Protein AF-A0A5C7QEW5-F1 (afdb_monomer_lite)

Secondary structure (DSSP, 8-state):
--HHHHHHHHHHHHHHHHHHHHHHHHHHHHHHHHHHTSS-HHHHHHHHHHHHTT--PPP--TTHHHHHHHHHHT---

Radius of gyration: 18.31 Å; chains: 1; bounding box: 39×18×53 Å

pLDDT: mean 90.53, std 10.31, range [50.59, 97.88]

Structure (mmCIF, N/CA/C/O backbone):
data_AF-A0A5C7QEW5-F1
#
_entry.id   AF-A0A5C7QEW5-F1
#
loop_
_atom_site.group_PDB
_atom_site.id
_atom_site.type_symbol
_atom_site.label_atom_id
_atom_site.label_alt_id
_atom_site.label_comp_id
_atom_site.label_asym_id
_atom_site.label_entity_id
_atom_site.label_seq_id
_atom_site.pdbx_PDB_ins_code
_atom_site.Cartn_x
_atom_site.Cartn_y
_atom_site.Cartn_z
_atom_site.occupancy
_atom_site.B_iso_or_equiv
_atom_site.auth_seq_id
_atom_site.auth_comp_id
_atom_site.auth_asym_id
_atom_site.auth_atom_id
_atom_site.pdbx_PDB_model_num
ATOM 1 N N . MET A 1 1 ? 20.626 -2.993 -15.693 1.00 88.44 1 MET A N 1
ATOM 2 C CA . MET A 1 1 ? 19.542 -3.981 -15.506 1.00 88.44 1 MET A CA 1
ATOM 3 C C . MET A 1 1 ? 18.991 -4.409 -16.859 1.00 88.44 1 MET A C 1
ATOM 5 O O . MET A 1 1 ? 19.127 -3.644 -17.811 1.00 88.44 1 MET A O 1
ATOM 9 N N . LYS A 1 2 ? 18.399 -5.600 -16.949 1.00 95.44 2 LYS A N 1
ATOM 10 C CA . LYS A 1 2 ? 17.690 -6.125 -18.130 1.00 95.44 2 LYS A CA 1
ATOM 11 C C . LYS A 1 2 ? 16.213 -5.708 -18.116 1.00 95.44 2 LYS A C 1
ATOM 13 O O . LYS A 1 2 ? 15.689 -5.300 -17.085 1.00 95.44 2 LYS A O 1
ATOM 18 N N . LEU A 1 3 ? 15.523 -5.851 -19.253 1.00 94.50 3 LEU A N 1
ATOM 19 C CA . LEU A 1 3 ? 14.105 -5.479 -19.378 1.00 94.50 3 LEU A CA 1
ATOM 20 C C . LEU A 1 3 ? 13.194 -6.259 -18.411 1.00 94.50 3 LEU A C 1
ATOM 22 O O . LEU A 1 3 ? 12.265 -5.682 -17.859 1.00 94.50 3 LEU A O 1
ATOM 26 N N . ALA A 1 4 ? 13.470 -7.548 -18.185 1.00 95.25 4 ALA A N 1
ATOM 27 C CA . ALA A 1 4 ? 12.732 -8.366 -17.218 1.00 95.25 4 ALA A CA 1
ATOM 28 C C . ALA A 1 4 ? 12.889 -7.834 -15.782 1.00 95.25 4 ALA A C 1
ATOM 30 O O . ALA A 1 4 ? 11.893 -7.577 -15.116 1.00 95.25 4 ALA A O 1
ATOM 31 N N . GLU A 1 5 ? 14.124 -7.544 -15.365 1.00 95.25 5 GLU A N 1
ATOM 32 C CA . GLU A 1 5 ? 14.424 -6.972 -14.044 1.00 95.25 5 GLU A CA 1
ATOM 33 C C . GLU A 1 5 ? 13.746 -5.607 -13.840 1.00 95.25 5 GLU A C 1
ATOM 35 O O . GLU A 1 5 ? 13.283 -5.299 -12.748 1.00 95.25 5 GLU A O 1
ATOM 40 N N . ALA A 1 6 ? 13.650 -4.786 -14.892 1.00 95.69 6 ALA A N 1
ATOM 41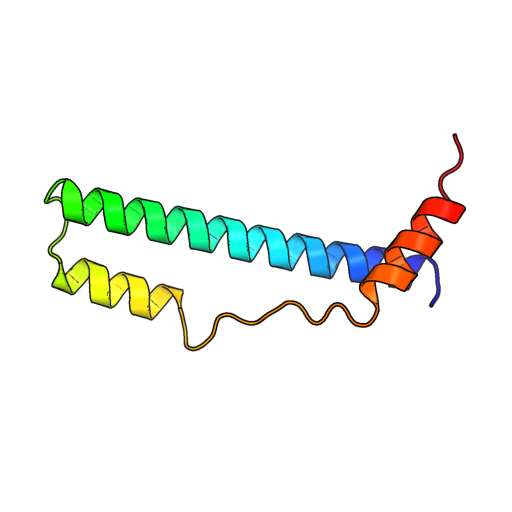 C CA . ALA A 1 6 ? 12.939 -3.509 -14.826 1.00 95.69 6 ALA A CA 1
ATOM 42 C C . ALA A 1 6 ? 11.430 -3.688 -14.598 1.00 95.69 6 ALA A C 1
ATOM 44 O O . ALA A 1 6 ? 10.825 -2.933 -13.839 1.00 95.69 6 ALA A O 1
ATOM 45 N N . LYS A 1 7 ? 10.814 -4.694 -15.235 1.00 95.75 7 LYS A N 1
ATOM 46 C CA . LYS A 1 7 ? 9.401 -5.031 -15.001 1.00 95.75 7 LYS A CA 1
ATOM 47 C C . LYS A 1 7 ? 9.182 -5.529 -13.574 1.00 95.75 7 LYS A C 1
ATOM 49 O O . LYS A 1 7 ? 8.223 -5.106 -12.938 1.00 95.75 7 LYS A O 1
ATOM 54 N N . GLU A 1 8 ? 10.069 -6.384 -13.075 1.00 96.69 8 GLU A N 1
ATOM 55 C CA . GLU A 1 8 ? 10.019 -6.894 -11.700 1.00 96.69 8 GLU A CA 1
ATOM 56 C C . GLU A 1 8 ? 10.173 -5.774 -10.664 1.00 96.6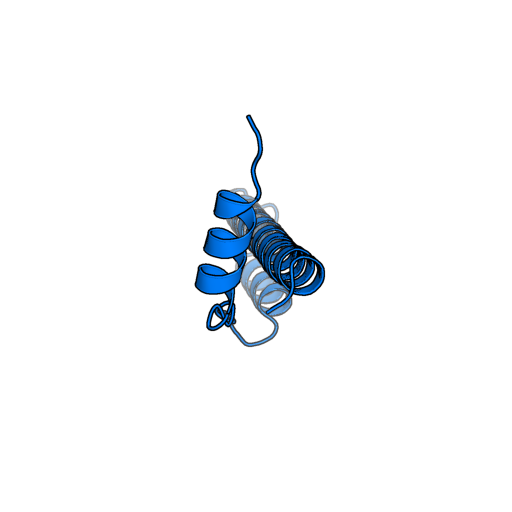9 8 GLU A C 1
ATOM 58 O O . GLU A 1 8 ? 9.422 -5.733 -9.691 1.00 96.69 8 GLU A O 1
ATOM 63 N N . GLU A 1 9 ? 11.089 -4.830 -10.889 1.00 96.50 9 GLU A N 1
ATOM 64 C CA . GLU A 1 9 ? 11.280 -3.668 -10.016 1.00 96.50 9 GLU A CA 1
ATOM 65 C C . GLU A 1 9 ? 10.018 -2.791 -9.962 1.00 96.50 9 GLU A C 1
ATOM 67 O O . GLU A 1 9 ? 9.541 -2.449 -8.880 1.00 96.50 9 GLU A O 1
ATOM 72 N N . CYS A 1 10 ? 9.406 -2.494 -11.113 1.00 95.50 10 CYS A N 1
ATOM 73 C CA . CYS A 1 10 ? 8.137 -1.764 -11.149 1.00 95.50 10 CYS A CA 1
ATOM 74 C C . CYS A 1 10 ? 6.987 -2.554 -10.502 1.00 95.50 10 CYS A C 1
ATOM 76 O O . CYS A 1 10 ? 6.164 -1.964 -9.807 1.00 95.50 10 CYS A O 1
ATOM 78 N N . ALA A 1 11 ? 6.935 -3.879 -10.671 1.00 95.81 11 ALA A N 1
ATOM 79 C CA . ALA A 1 11 ? 5.929 -4.723 -10.025 1.00 95.81 11 ALA A CA 1
ATOM 80 C C . ALA A 1 11 ? 6.072 -4.717 -8.495 1.00 95.81 11 ALA A C 1
ATOM 82 O O . ALA A 1 11 ? 5.078 -4.599 -7.777 1.00 95.81 11 ALA A O 1
ATOM 83 N N . ARG A 1 12 ? 7.307 -4.774 -7.979 1.00 95.06 12 ARG A N 1
ATOM 84 C CA . ARG A 1 12 ? 7.590 -4.615 -6.545 1.00 95.06 12 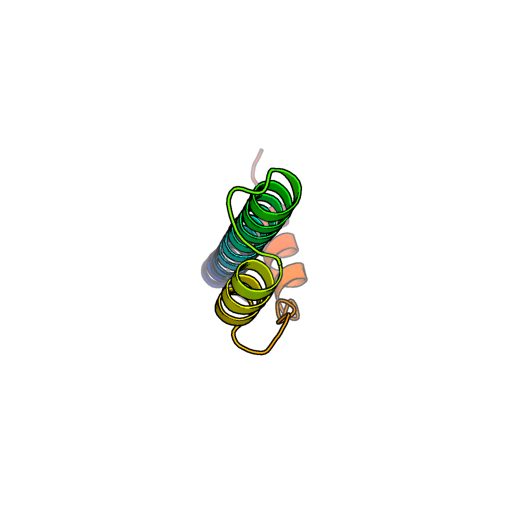ARG A CA 1
ATOM 85 C C . ARG A 1 12 ? 7.147 -3.253 -6.025 1.00 95.06 12 ARG A C 1
ATOM 87 O O . ARG A 1 12 ? 6.565 -3.182 -4.940 1.00 95.06 12 ARG A O 1
ATOM 94 N N . TRP A 1 13 ? 7.418 -2.193 -6.783 1.00 95.31 13 TRP A N 1
ATOM 95 C CA . TRP A 1 13 ? 6.994 -0.843 -6.437 1.00 95.31 13 TRP A CA 1
ATOM 96 C C . TRP A 1 13 ? 5.466 -0.714 -6.410 1.00 95.31 13 TRP A C 1
ATOM 98 O O . TRP A 1 13 ? 4.922 -0.215 -5.427 1.00 95.31 13 TRP A O 1
ATOM 108 N N . PHE A 1 14 ? 4.751 -1.243 -7.405 1.00 95.38 14 PHE A N 1
ATOM 109 C CA . PHE A 1 14 ? 3.284 -1.255 -7.401 1.00 95.38 14 PHE A CA 1
ATOM 110 C C . PHE A 1 14 ? 2.710 -2.050 -6.228 1.00 95.38 14 PHE A C 1
ATOM 112 O O . PHE A 1 14 ? 1.868 -1.530 -5.503 1.00 95.38 14 PHE A O 1
ATOM 119 N N . ALA A 1 15 ? 3.247 -3.237 -5.939 1.00 93.62 15 ALA A N 1
ATOM 120 C CA . ALA A 1 15 ? 2.833 -4.009 -4.769 1.00 93.62 15 ALA A CA 1
ATOM 121 C C . ALA A 1 15 ? 3.081 -3.255 -3.448 1.00 93.62 15 ALA A C 1
ATOM 123 O O . ALA A 1 15 ? 2.333 -3.413 -2.484 1.00 93.62 15 ALA A O 1
ATOM 124 N N . TYR A 1 16 ? 4.134 -2.436 -3.371 1.00 92.44 16 TYR A N 1
ATOM 125 C CA . TYR A 1 16 ? 4.339 -1.537 -2.239 1.00 92.44 16 TYR A CA 1
ATOM 126 C C . TYR A 1 16 ? 3.255 -0.456 -2.164 1.00 92.44 16 TYR A C 1
ATOM 128 O O . TYR A 1 16 ? 2.696 -0.251 -1.085 1.00 92.44 16 TYR A O 1
ATOM 136 N N . LEU A 1 17 ? 2.937 0.206 -3.280 1.00 92.81 17 LEU A N 1
ATOM 137 C CA . LEU A 1 17 ? 1.896 1.236 -3.331 1.00 92.81 17 LEU A CA 1
ATOM 138 C C . LEU A 1 17 ? 0.523 0.685 -2.939 1.00 92.81 17 LEU A C 1
ATOM 140 O O . LEU A 1 17 ? -0.183 1.334 -2.168 1.00 92.81 17 LEU A O 1
ATOM 144 N N . ASP A 1 18 ? 0.172 -0.518 -3.392 1.00 93.75 18 ASP A N 1
ATOM 145 C CA . ASP A 1 18 ? -1.088 -1.172 -3.031 1.00 93.75 18 ASP A CA 1
ATOM 146 C C . ASP A 1 18 ? -1.174 -1.418 -1.522 1.00 93.75 18 ASP A C 1
ATOM 148 O O . ASP A 1 18 ? -2.149 -1.017 -0.885 1.00 93.75 18 ASP A O 1
ATOM 152 N N . ARG A 1 19 ? -0.106 -1.941 -0.904 1.00 89.56 19 ARG A N 1
ATOM 153 C CA . ARG A 1 19 ? -0.045 -2.096 0.560 1.00 89.56 19 ARG A CA 1
ATOM 154 C C . ARG A 1 19 ? -0.179 -0.760 1.295 1.00 89.56 19 ARG A C 1
ATOM 156 O O . ARG A 1 19 ? -0.849 -0.690 2.323 1.00 89.56 19 ARG A O 1
ATOM 163 N N . GLN A 1 20 ? 0.451 0.308 0.801 1.00 89.50 20 GLN A N 1
ATOM 164 C CA . GLN A 1 20 ? 0.317 1.642 1.404 1.00 89.50 20 GLN A CA 1
ATOM 165 C C . GLN A 1 20 ? -1.108 2.189 1.265 1.00 89.50 20 GLN A C 1
ATOM 167 O O . GLN A 1 20 ? -1.647 2.776 2.207 1.00 89.50 20 GLN A O 1
ATOM 172 N N . ARG A 1 21 ? -1.752 1.953 0.119 1.00 91.38 21 ARG A N 1
ATOM 173 C CA . ARG A 1 21 ? -3.148 2.322 -0.119 1.00 91.38 21 ARG A CA 1
ATOM 174 C C . ARG A 1 21 ? -4.084 1.591 0.839 1.00 91.38 21 ARG A C 1
ATOM 176 O O . ARG A 1 21 ? -4.917 2.234 1.474 1.00 91.38 21 ARG A O 1
ATOM 183 N N . GLU A 1 22 ? -3.931 0.278 0.981 1.00 91.25 22 GLU A N 1
ATOM 184 C CA . GLU A 1 22 ? -4.714 -0.540 1.913 1.00 91.25 22 GLU A CA 1
ATOM 185 C C . GLU A 1 22 ? -4.563 -0.055 3.357 1.00 91.25 22 GLU A C 1
ATOM 187 O O . GLU A 1 22 ? -5.564 0.138 4.052 1.00 91.25 22 GLU A O 1
ATOM 192 N N . LYS A 1 23 ? -3.328 0.231 3.789 1.00 89.06 23 LYS A N 1
ATOM 193 C CA . LYS A 1 23 ? -3.055 0.810 5.111 1.00 89.06 23 LYS A CA 1
ATOM 194 C C . LYS A 1 23 ? -3.752 2.155 5.301 1.00 89.06 23 LYS A C 1
ATOM 196 O O . LYS A 1 23 ? -4.417 2.351 6.316 1.00 89.06 23 LYS A O 1
ATOM 201 N N . SER A 1 24 ? -3.652 3.062 4.328 1.00 90.56 24 SER A N 1
ATOM 202 C CA . SER A 1 24 ? -4.305 4.377 4.393 1.00 90.56 24 SER A CA 1
ATOM 203 C C . SER A 1 24 ? -5.823 4.248 4.548 1.00 90.56 24 SER A C 1
ATOM 205 O O . SER A 1 24 ? -6.419 4.873 5.428 1.00 90.56 24 SER A O 1
ATOM 207 N N . LEU A 1 25 ? -6.450 3.363 3.767 1.00 93.88 25 LEU A N 1
ATOM 208 C CA . LEU A 1 25 ? -7.882 3.081 3.871 1.00 93.88 25 LEU A CA 1
ATOM 209 C C . LEU A 1 25 ? -8.255 2.490 5.236 1.00 93.88 25 LEU A C 1
ATOM 211 O O . LEU A 1 25 ? -9.273 2.873 5.814 1.00 93.88 25 LEU A O 1
ATOM 215 N N . ALA A 1 26 ? -7.445 1.580 5.776 1.00 93.00 26 ALA A N 1
ATOM 216 C CA . ALA A 1 26 ? -7.685 0.986 7.087 1.00 93.00 26 ALA A CA 1
ATOM 217 C C . ALA A 1 26 ? -7.606 2.029 8.218 1.00 93.00 26 ALA A C 1
ATOM 219 O O . ALA A 1 26 ? -8.478 2.058 9.089 1.00 93.00 26 ALA A O 1
ATOM 220 N N . VAL A 1 27 ? -6.629 2.940 8.168 1.00 93.12 27 VAL A N 1
ATOM 221 C CA . VAL A 1 27 ? -6.506 4.059 9.119 1.00 93.12 27 VAL A CA 1
ATOM 222 C C . VAL A 1 27 ? -7.729 4.974 9.050 1.00 93.12 27 VAL A C 1
ATOM 224 O O . VAL A 1 27 ? -8.305 5.308 10.086 1.00 93.12 27 VAL A O 1
ATOM 227 N N . GLN A 1 28 ? -8.170 5.341 7.843 1.00 94.88 28 GLN A N 1
ATOM 228 C CA . GLN A 1 28 ? -9.356 6.182 7.654 1.00 94.88 28 GLN A CA 1
ATOM 229 C C . GLN A 1 28 ? -10.621 5.522 8.214 1.00 94.88 28 GLN A C 1
ATOM 231 O O . GLN A 1 28 ? -11.400 6.184 8.903 1.00 94.88 28 GLN A O 1
ATOM 236 N N . LYS A 1 29 ? -10.799 4.214 7.982 1.00 96.50 29 LYS A N 1
ATOM 237 C CA . LYS A 1 29 ? -11.918 3.433 8.530 1.00 96.50 29 LYS A CA 1
ATOM 238 C C . LYS A 1 29 ? -11.909 3.419 10.056 1.00 96.50 29 LYS A C 1
ATOM 240 O O . LYS A 1 29 ? -12.938 3.701 10.659 1.00 96.50 29 LYS A O 1
ATOM 245 N N . ILE A 1 30 ? -10.759 3.168 10.686 1.00 95.62 30 ILE A N 1
ATOM 246 C CA . ILE A 1 30 ? -10.640 3.189 12.153 1.00 95.62 30 ILE A CA 1
ATOM 247 C C . ILE A 1 30 ? -10.967 4.577 12.703 1.00 95.62 30 ILE A C 1
ATOM 249 O O . ILE A 1 30 ? -11.751 4.698 13.640 1.00 95.62 30 ILE A O 1
ATOM 253 N N . ALA A 1 31 ? -10.405 5.629 12.106 1.00 94.50 31 ALA A N 1
ATOM 254 C CA . ALA A 1 31 ? -10.667 6.995 12.539 1.00 94.50 31 ALA A CA 1
ATOM 255 C C . ALA A 1 31 ? -12.154 7.362 12.398 1.00 94.50 31 ALA A C 1
ATOM 257 O O . ALA A 1 31 ? -12.704 8.044 13.260 1.00 94.50 31 ALA A O 1
ATOM 258 N N . SER A 1 32 ? -12.814 6.894 11.335 1.00 97.62 32 SER A N 1
ATOM 259 C CA . SER A 1 32 ? -14.256 7.062 11.152 1.00 97.62 32 SER A CA 1
ATOM 260 C C . SER A 1 32 ? -15.059 6.327 12.224 1.00 97.62 32 SER A C 1
ATOM 262 O O . SER A 1 32 ? -15.914 6.948 12.849 1.00 97.62 32 SER A O 1
ATOM 264 N N . ALA A 1 33 ? -14.744 5.055 12.486 1.00 97.38 33 ALA A N 1
ATOM 265 C CA . ALA A 1 33 ? -15.430 4.236 13.484 1.00 97.38 33 ALA A CA 1
ATOM 266 C C . ALA A 1 33 ? -15.341 4.859 14.890 1.00 97.38 33 ALA A C 1
ATOM 268 O O . ALA A 1 33 ? -16.354 4.969 15.579 1.00 97.38 33 ALA A O 1
ATOM 269 N N . VAL A 1 34 ? -14.165 5.381 15.271 1.00 97.44 34 VAL A N 1
ATOM 270 C CA . VAL A 1 34 ? -13.980 6.120 16.535 1.00 97.44 34 VAL A CA 1
ATOM 271 C C . VAL A 1 34 ? -14.856 7.376 16.583 1.00 97.44 34 VAL A C 1
ATOM 273 O O . VAL A 1 34 ? -15.545 7.600 17.572 1.00 97.44 34 VAL A O 1
ATOM 2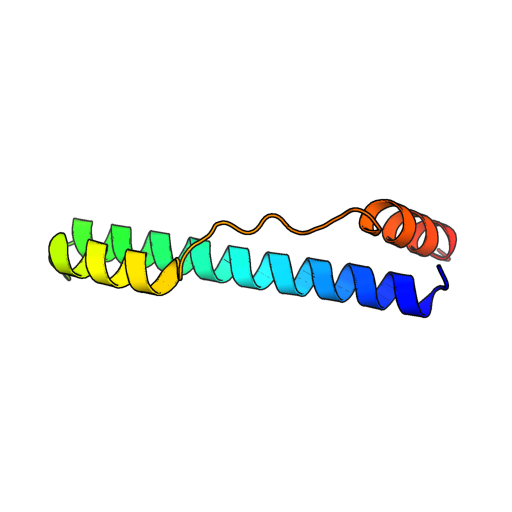76 N N . ARG A 1 35 ? -14.871 8.194 15.518 1.00 96.56 35 ARG A N 1
ATOM 277 C CA . ARG A 1 35 ? -15.694 9.420 15.475 1.00 96.56 35 ARG A CA 1
ATOM 278 C C . ARG A 1 35 ? -17.193 9.134 15.526 1.00 96.56 35 ARG A C 1
ATOM 280 O O . ARG A 1 35 ? -17.932 9.924 16.098 1.00 96.56 35 ARG A O 1
ATOM 287 N N . SER A 1 36 ? -17.629 8.032 14.923 1.00 97.81 36 SER A N 1
ATOM 288 C CA . SER A 1 36 ? -19.030 7.604 14.942 1.00 97.81 36 SER A CA 1
ATOM 289 C C . SER A 1 36 ? -19.461 6.943 16.255 1.00 97.81 36 SER A C 1
ATOM 291 O O . SER A 1 36 ? -20.647 6.702 16.441 1.00 97.81 36 SER A O 1
ATOM 293 N N . GLY A 1 37 ? -18.519 6.635 17.154 1.00 97.38 37 GLY A N 1
ATOM 294 C CA . GLY A 1 37 ? -18.792 5.911 18.398 1.00 97.38 37 GLY A CA 1
ATOM 295 C C . GLY A 1 37 ? -18.982 4.398 18.234 1.00 97.38 37 GLY A C 1
ATOM 296 O O . GLY A 1 37 ? -19.277 3.729 19.217 1.00 97.38 37 GLY A O 1
ATOM 297 N N . GLU A 1 38 ? -18.789 3.845 17.030 1.00 97.88 38 GLU A N 1
ATOM 298 C CA . GLU A 1 38 ? -18.855 2.399 16.757 1.00 97.88 38 GLU A CA 1
ATOM 299 C C . GLU A 1 38 ? -17.785 1.618 17.536 1.00 97.88 38 GLU A C 1
ATOM 301 O O . GLU A 1 38 ? -18.013 0.487 17.957 1.00 97.88 38 GLU A O 1
ATOM 306 N N . ILE A 1 39 ? -16.616 2.232 17.746 1.00 97.75 39 ILE A N 1
ATOM 307 C CA . ILE A 1 39 ? -15.551 1.701 18.600 1.00 97.75 39 ILE A CA 1
ATOM 308 C C . ILE A 1 39 ? -15.031 2.783 19.539 1.00 97.75 39 ILE A C 1
ATOM 310 O O . ILE A 1 39 ? -15.067 3.977 19.234 1.00 97.75 39 ILE A O 1
ATOM 314 N N . THR A 1 40 ? -14.467 2.358 20.663 1.00 97.75 40 THR A N 1
ATOM 315 C CA . THR A 1 40 ? -13.818 3.266 21.611 1.00 97.75 40 THR A CA 1
ATOM 316 C C . THR A 1 40 ? -12.475 3.777 21.083 1.00 97.75 40 THR A C 1
ATOM 318 O O . THR A 1 40 ? -11.807 3.146 20.256 1.00 97.75 40 THR A O 1
ATOM 321 N N . SER A 1 41 ? -12.016 4.909 21.620 1.00 95.81 41 SER A N 1
ATOM 322 C CA . SER A 1 41 ? -10.682 5.448 21.323 1.00 95.81 41 SER A CA 1
ATOM 323 C C . SER A 1 41 ? -9.555 4.453 21.628 1.00 95.81 41 SER A C 1
ATOM 325 O O . SER A 1 41 ? -8.578 4.378 20.879 1.00 95.81 41 SER A O 1
ATOM 327 N N . ASP A 1 42 ? -9.682 3.658 22.693 1.00 96.75 42 ASP A N 1
ATOM 328 C CA . ASP A 1 42 ? -8.663 2.677 23.077 1.00 96.75 42 ASP A CA 1
ATOM 329 C C . ASP A 1 42 ? -8.622 1.473 22.132 1.00 96.75 42 ASP A C 1
ATOM 331 O O . ASP A 1 42 ? -7.535 1.016 21.758 1.00 96.75 42 ASP A O 1
ATOM 335 N N . GLU A 1 43 ? -9.779 0.997 21.671 1.00 95.75 43 GLU A N 1
ATOM 336 C CA . GLU A 1 43 ? -9.859 -0.011 20.610 1.00 95.75 43 GLU A CA 1
ATOM 337 C C . GLU A 1 43 ? -9.280 0.516 19.299 1.00 95.75 43 GLU A C 1
ATOM 339 O O . GLU A 1 43 ? -8.498 -0.184 18.652 1.00 95.75 43 GLU A O 1
ATOM 344 N N . GLY A 1 44 ? -9.578 1.768 18.941 1.00 95.56 44 GLY A N 1
ATOM 345 C CA . GLY A 1 44 ? -8.978 2.442 17.791 1.00 95.56 44 GLY A CA 1
ATOM 346 C C . GLY A 1 44 ? -7.448 2.446 17.863 1.00 95.56 44 GLY A C 1
ATOM 347 O O . GLY A 1 44 ? -6.782 2.021 16.919 1.00 95.56 44 GLY A O 1
ATOM 348 N N . ARG A 1 45 ? -6.870 2.819 19.014 1.00 93.31 45 ARG A N 1
ATOM 349 C CA . ARG A 1 45 ? -5.411 2.786 19.243 1.00 93.31 45 ARG A CA 1
ATOM 350 C C . ARG A 1 45 ? -4.826 1.378 19.143 1.00 93.31 45 ARG A C 1
ATOM 352 O O . ARG A 1 45 ? -3.726 1.212 18.619 1.00 93.31 45 ARG A O 1
ATOM 359 N N . ARG A 1 46 ? -5.519 0.351 19.648 1.00 93.38 46 ARG A N 1
ATOM 360 C CA . ARG A 1 46 ? -5.084 -1.054 19.510 1.00 93.38 46 ARG A CA 1
ATOM 361 C C . ARG A 1 46 ? -5.087 -1.496 18.045 1.00 93.38 46 ARG A C 1
ATOM 363 O O . ARG A 1 46 ? -4.086 -2.045 17.594 1.00 93.38 46 ARG A O 1
ATOM 370 N N . LYS A 1 47 ? -6.154 -1.199 17.297 1.00 92.75 47 LYS A N 1
ATOM 371 C CA . LYS A 1 47 ? -6.260 -1.531 15.866 1.00 92.75 47 LYS A CA 1
ATOM 372 C C . LYS A 1 47 ? -5.209 -0.801 15.024 1.00 92.75 47 LYS A C 1
ATOM 374 O O . LYS A 1 47 ? -4.592 -1.425 14.168 1.00 92.75 47 LYS A O 1
ATOM 379 N N . LEU A 1 48 ? -4.944 0.478 15.304 1.00 91.19 48 LEU A N 1
ATOM 380 C CA . LEU A 1 48 ? -3.880 1.233 14.630 1.00 91.19 48 LEU A CA 1
ATOM 381 C C . LEU A 1 48 ? -2.497 0.620 14.878 1.00 91.19 48 LEU A C 1
ATOM 383 O O . LEU A 1 48 ? -1.748 0.421 13.928 1.00 91.19 48 LEU A O 1
ATOM 387 N N . ARG A 1 49 ? -2.177 0.242 16.124 1.00 89.00 49 ARG A N 1
ATOM 388 C CA . ARG A 1 49 ? -0.906 -0.436 16.440 1.00 89.00 49 ARG A CA 1
ATOM 389 C C . ARG A 1 49 ? -0.741 -1.767 15.703 1.00 89.00 49 ARG A C 1
ATOM 391 O O . ARG A 1 49 ? 0.361 -2.075 15.264 1.00 89.00 49 ARG A O 1
ATOM 398 N N . ALA A 1 50 ? -1.824 -2.524 15.534 1.00 88.50 50 ALA A N 1
ATOM 399 C CA . ALA A 1 50 ? -1.803 -3.783 14.791 1.00 88.50 50 ALA A CA 1
ATOM 400 C C . ALA A 1 50 ? -1.572 -3.591 13.277 1.00 88.50 50 ALA A C 1
ATOM 402 O O . ALA A 1 50 ? -0.944 -4.436 12.648 1.00 88.50 50 ALA A O 1
ATOM 403 N N . LEU A 1 51 ? -2.044 -2.482 12.692 1.00 84.75 51 LEU A N 1
ATOM 404 C CA . LEU A 1 51 ? -1.778 -2.142 11.285 1.00 84.75 51 LEU A CA 1
ATOM 405 C C . LEU A 1 51 ? -0.327 -1.725 11.045 1.00 84.75 51 LEU A C 1
ATOM 407 O O . LEU A 1 51 ? 0.217 -1.948 9.959 1.00 84.75 51 LEU A O 1
ATOM 411 N N . ASP A 1 52 ? 0.266 -1.066 12.036 1.00 68.12 52 ASP A N 1
ATOM 412 C CA . ASP A 1 52 ? 1.546 -0.400 11.849 1.00 68.12 52 ASP A CA 1
ATOM 413 C C . ASP A 1 52 ? 2.742 -1.348 11.997 1.00 68.12 52 ASP A C 1
ATOM 415 O O . ASP A 1 52 ? 3.794 -1.057 11.441 1.00 68.12 52 ASP A O 1
ATOM 419 N N . ASN A 1 53 ? 2.588 -2.488 12.693 1.00 62.00 53 ASN A N 1
ATOM 420 C CA . ASN A 1 53 ? 3.576 -3.575 12.857 1.00 62.00 53 ASN A CA 1
ATOM 421 C C . ASN A 1 53 ? 5.063 -3.121 12.853 1.00 62.00 53 ASN A C 1
ATOM 423 O O . ASN A 1 53 ? 5.940 -3.794 12.316 1.00 62.00 53 ASN A O 1
ATOM 427 N N . ALA A 1 54 ? 5.313 -1.964 13.481 1.00 50.59 54 ALA A N 1
ATOM 428 C CA . ALA A 1 54 ? 6.596 -1.306 13.702 1.00 50.59 54 ALA A CA 1
ATOM 429 C C . ALA A 1 54 ? 7.425 -0.852 12.472 1.00 50.59 54 ALA A C 1
ATOM 431 O O . ALA A 1 54 ? 8.622 -1.123 12.459 1.00 50.59 54 ALA A O 1
ATOM 432 N N . SER A 1 55 ? 6.860 -0.118 11.491 1.00 54.41 55 SER A N 1
ATOM 433 C CA . SER A 1 55 ? 7.550 1.001 10.779 1.00 54.41 55 SER A CA 1
ATOM 434 C C . SER A 1 55 ? 6.854 1.413 9.468 1.00 54.41 55 SER A C 1
ATOM 436 O O . SER A 1 55 ? 6.493 0.571 8.635 1.00 54.41 55 SER A O 1
ATOM 438 N N . VAL A 1 56 ? 6.784 2.729 9.216 1.00 57.75 56 VAL A N 1
ATOM 439 C CA . VAL A 1 56 ? 6.604 3.296 7.869 1.00 57.75 56 VAL A CA 1
ATOM 440 C C . VAL A 1 56 ? 7.875 3.010 7.071 1.00 57.75 56 VAL A C 1
ATOM 442 O O . VAL A 1 56 ? 8.799 3.816 6.993 1.00 57.75 56 VAL A O 1
ATOM 445 N N . THR A 1 57 ? 7.942 1.817 6.490 1.00 69.88 57 THR A N 1
ATOM 446 C CA . THR A 1 57 ? 9.028 1.465 5.582 1.00 69.88 57 THR A CA 1
ATOM 447 C C . THR A 1 57 ? 8.863 2.261 4.295 1.00 69.88 57 THR A C 1
ATOM 449 O O . THR A 1 57 ? 7.850 2.172 3.595 1.00 69.88 57 THR A O 1
ATOM 452 N N . VAL A 1 58 ? 9.858 3.091 3.999 1.00 81.56 58 VAL A N 1
ATOM 453 C CA . VAL A 1 58 ? 9.984 3.745 2.698 1.00 81.56 58 VAL A CA 1
ATOM 454 C C . VAL A 1 58 ? 10.378 2.674 1.683 1.00 81.56 58 VAL A C 1
ATOM 456 O O . VAL A 1 58 ? 11.174 1.786 1.991 1.00 81.56 58 VAL A O 1
ATOM 459 N N . TYR A 1 59 ? 9.798 2.724 0.484 1.00 87.62 59 TYR A N 1
ATOM 460 C CA . TYR A 1 59 ? 10.243 1.857 -0.601 1.00 87.62 59 TYR A CA 1
ATOM 461 C C . TYR A 1 59 ? 11.704 2.165 -0.939 1.00 87.62 59 TYR A C 1
ATOM 463 O O . TYR A 1 59 ? 12.027 3.310 -1.257 1.00 87.62 59 TYR A O 1
ATOM 471 N N . ASP A 1 60 ? 12.573 1.155 -0.904 1.00 88.31 60 ASP A N 1
ATOM 472 C CA . ASP A 1 60 ? 13.937 1.294 -1.411 1.00 88.31 60 ASP A CA 1
ATOM 473 C C . ASP A 1 60 ? 13.903 1.397 -2.942 1.00 88.31 60 ASP A C 1
ATOM 475 O O . ASP A 1 60 ? 13.851 0.402 -3.665 1.00 88.31 60 ASP A O 1
ATOM 479 N N . GLY A 1 61 ? 13.871 2.640 -3.417 1.00 88.62 61 GLY A N 1
ATOM 480 C CA . GLY A 1 61 ? 13.771 2.995 -4.825 1.00 88.62 61 GLY A CA 1
ATOM 481 C C . GLY A 1 61 ? 15.110 3.134 -5.541 1.00 88.62 61 GLY A C 1
ATOM 482 O O . GLY A 1 61 ? 15.116 3.683 -6.643 1.00 88.62 61 GLY A O 1
ATOM 483 N N . ALA A 1 62 ? 16.231 2.665 -4.975 1.00 93.19 62 ALA A N 1
ATOM 484 C CA . ALA A 1 62 ? 17.570 2.876 -5.542 1.00 93.19 62 ALA A CA 1
ATOM 485 C C . ALA A 1 62 ? 17.695 2.460 -7.023 1.00 93.19 62 ALA A C 1
ATOM 487 O O . ALA A 1 62 ? 18.485 3.033 -7.773 1.00 93.19 62 ALA A O 1
ATOM 488 N N . ARG A 1 63 ? 16.900 1.476 -7.468 1.00 94.69 63 ARG A N 1
ATOM 489 C CA . ARG A 1 63 ? 16.883 0.982 -8.857 1.00 94.69 63 ARG A CA 1
ATOM 490 C C . ARG A 1 63 ? 15.654 1.410 -9.665 1.00 94.69 63 ARG A C 1
ATOM 492 O O . ARG A 1 63 ? 15.617 1.157 -10.871 1.00 94.69 63 ARG A O 1
ATOM 499 N N . LEU A 1 64 ? 14.678 2.075 -9.046 1.00 95.62 64 LEU A N 1
ATOM 500 C CA . LEU A 1 64 ? 13.383 2.375 -9.660 1.00 95.62 64 LEU A CA 1
ATOM 501 C C . LEU A 1 64 ? 13.514 3.336 -10.849 1.00 95.62 64 LEU A C 1
ATOM 503 O O . LEU A 1 64 ? 12.954 3.083 -11.912 1.00 95.62 64 LEU A O 1
ATOM 507 N N . GLU A 1 65 ? 14.311 4.400 -10.717 1.00 95.88 65 GLU A N 1
ATOM 508 C CA . GLU A 1 65 ? 14.532 5.357 -11.811 1.00 95.88 65 GLU A CA 1
ATOM 509 C C . GLU A 1 65 ? 15.128 4.671 -13.052 1.00 95.88 65 GLU A C 1
ATOM 511 O O . GLU A 1 65 ? 14.683 4.894 -14.182 1.00 95.88 65 GLU A O 1
ATOM 516 N N . GLN A 1 66 ? 16.115 3.791 -12.844 1.00 96.06 66 GLN A N 1
ATOM 517 C CA . GLN A 1 66 ? 16.746 3.036 -13.925 1.00 96.06 66 GLN A CA 1
ATOM 518 C C . GLN A 1 66 ? 15.740 2.100 -14.611 1.00 96.06 66 GLN A C 1
ATOM 520 O O . GLN A 1 66 ? 15.745 2.009 -15.842 1.00 96.06 66 GLN A O 1
ATOM 525 N N . ALA A 1 67 ? 14.871 1.440 -13.839 1.00 95.88 67 ALA A N 1
ATOM 526 C CA . ALA A 1 67 ? 13.816 0.577 -14.362 1.00 95.88 67 ALA A CA 1
ATOM 527 C C . ALA A 1 67 ? 12.827 1.352 -15.236 1.00 95.88 67 ALA A C 1
ATOM 52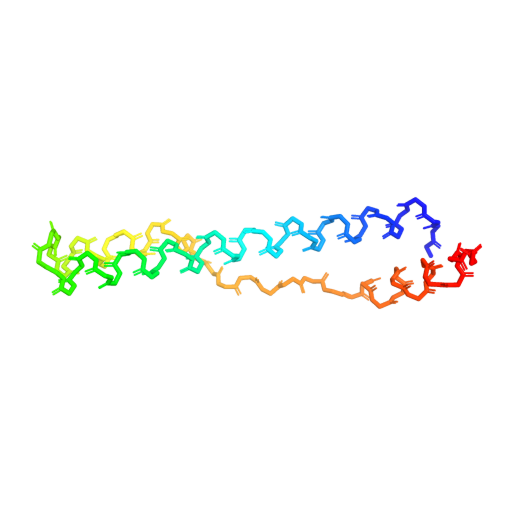9 O O . ALA A 1 67 ? 12.608 0.986 -16.393 1.00 95.88 67 ALA A O 1
ATOM 530 N N . VAL A 1 68 ? 12.301 2.470 -14.731 1.00 95.81 68 VAL A N 1
ATOM 531 C CA . VAL A 1 68 ? 11.338 3.311 -15.456 1.00 95.81 68 VAL A CA 1
ATOM 532 C C . VAL A 1 68 ? 11.950 3.855 -16.747 1.00 95.81 68 VAL A C 1
ATOM 534 O O . VAL A 1 68 ? 11.351 3.719 -17.813 1.00 95.81 68 VAL A O 1
ATOM 537 N N . LYS A 1 69 ? 13.177 4.393 -16.699 1.00 96.06 69 LYS A N 1
ATOM 538 C CA . LYS A 1 69 ? 13.878 4.884 -17.899 1.00 96.06 69 LYS A CA 1
ATOM 539 C C . LYS A 1 69 ? 14.070 3.790 -18.947 1.00 96.06 69 LYS A C 1
ATOM 541 O O . LYS A 1 69 ? 13.916 4.060 -20.137 1.00 96.06 69 LYS A O 1
ATOM 546 N N . LEU A 1 70 ? 14.418 2.569 -18.531 1.00 95.94 70 LEU A N 1
ATOM 547 C CA . LEU A 1 70 ? 14.582 1.452 -19.461 1.00 95.94 70 LEU A CA 1
ATOM 548 C C . LEU A 1 70 ? 13.249 1.077 -20.119 1.00 95.94 70 LEU A C 1
ATOM 550 O O . LEU A 1 70 ? 13.217 0.880 -21.332 1.00 95.94 70 LEU A O 1
ATOM 554 N N . LEU A 1 71 ? 12.160 1.013 -19.352 1.00 94.50 71 LEU A N 1
ATOM 555 C CA . LEU A 1 71 ? 10.831 0.693 -19.878 1.00 94.50 71 LEU A CA 1
ATOM 556 C C . LEU A 1 71 ? 10.335 1.759 -20.859 1.00 94.50 71 LEU A C 1
ATOM 558 O O . LEU A 1 71 ? 9.890 1.404 -21.945 1.00 94.50 71 LEU A O 1
ATOM 562 N N . LEU A 1 72 ? 10.492 3.045 -20.532 1.00 95.00 72 LEU A N 1
ATOM 563 C CA . LEU A 1 72 ? 10.100 4.152 -21.413 1.00 95.00 72 LEU A CA 1
ATOM 564 C C . LEU A 1 72 ? 10.861 4.138 -22.744 1.00 95.00 72 LEU A C 1
ATOM 566 O O . LEU A 1 72 ? 10.261 4.336 -23.792 1.00 95.00 72 LEU A O 1
ATOM 570 N N . LYS A 1 73 ? 12.166 3.835 -22.733 1.00 94.44 73 LYS A N 1
ATOM 571 C CA . LYS A 1 73 ? 12.959 3.687 -23.969 1.00 94.44 73 LYS A CA 1
ATOM 572 C C . LYS A 1 73 ? 12.507 2.521 -24.852 1.00 94.44 73 LYS A C 1
ATOM 574 O O . LYS A 1 73 ? 12.797 2.520 -26.042 1.00 94.44 73 LYS A O 1
ATOM 579 N N . ASN A 1 74 ? 11.858 1.519 -24.264 1.00 91.81 74 ASN A N 1
ATOM 580 C CA . ASN A 1 74 ? 11.355 0.339 -24.965 1.00 91.81 74 ASN A CA 1
ATOM 581 C C . ASN A 1 74 ? 9.846 0.414 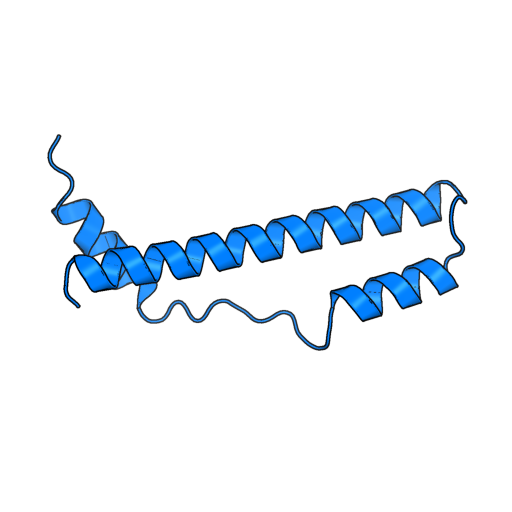-25.246 1.00 91.81 74 ASN A C 1
ATOM 583 O O . ASN A 1 74 ? 9.293 -0.539 -25.796 1.00 91.81 74 ASN A O 1
ATOM 587 N N . LEU A 1 75 ? 9.183 1.523 -24.895 1.00 88.75 75 LEU A N 1
ATOM 588 C CA . LEU A 1 75 ? 7.818 1.788 -25.324 1.00 88.75 75 LEU A CA 1
ATOM 589 C C . LEU A 1 75 ? 7.866 2.088 -26.826 1.00 88.75 75 LEU A C 1
ATOM 591 O O . LEU A 1 75 ? 8.351 3.139 -27.244 1.00 88.75 75 LEU A O 1
ATOM 595 N N . LYS A 1 76 ? 7.416 1.139 -27.648 1.00 74.81 76 LYS A N 1
ATOM 596 C CA . LYS A 1 76 ? 7.090 1.441 -29.042 1.00 74.81 76 LYS A CA 1
ATOM 597 C C . LYS A 1 76 ? 5.709 2.114 -29.069 1.00 74.81 76 LYS A C 1
ATOM 599 O O . LYS A 1 76 ? 4.852 1.669 -28.303 1.00 74.81 76 LYS A O 1
ATOM 604 N N . PRO A 1 77 ? 5.523 3.174 -29.873 1.00 63.34 77 PRO A N 1
ATOM 605 C CA . PRO A 1 77 ? 4.204 3.753 -30.110 1.00 63.34 77 PRO A CA 1
ATOM 606 C C . PRO A 1 77 ? 3.253 2.744 -30.763 1.00 63.34 77 PRO A C 1
ATOM 608 O O . PRO A 1 77 ? 3.750 1.815 -31.447 1.00 63.34 77 PRO A O 1
#

Sequence (77 aa):
MKLAEAKEECARWFAYLDRQREKSLAVQKIASAVRSGEITSDEGRRKLRALDNASVTVYDGARLEQAVKLLLKNLKP

Foldseek 3Di:
DDLVVLVVLVVVVVVVVVLVVVLVVQLVVLVVCCVVVVDPPVVSVVSNCVSCVPDPDDPPCVCNVVSVVVVVVVDDD